Protein AF-E2C4Q1-F1 (afdb_monomer)

Secondary structure (DSSP, 8-state):
-PPPPPTTS----TTSPP----------------------TTS-HHHHHHHHTTSS----HHHHHTT----HHHHHHHHHHHHHHHHHHHHHHHHHHHHHHHHHHHHHHHHHHHHHHHH-STT-TTS--

Structure (mmCIF, N/CA/C/O backbone):
data_AF-E2C4Q1-F1
#
_entry.id   AF-E2C4Q1-F1
#
loop_
_atom_site.group_PDB
_atom_site.id
_atom_site.type_symbol
_atom_site.label_atom_id
_atom_site.label_alt_id
_atom_site.label_comp_id
_atom_site.label_asym_id
_atom_site.label_entity_id
_atom_site.label_seq_id
_atom_site.pdbx_PDB_ins_code
_atom_site.Cartn_x
_atom_site.Cartn_y
_atom_site.Cartn_z
_atom_site.occupancy
_atom_site.B_iso_or_equiv
_atom_site.auth_seq_id
_atom_site.auth_comp_id
_atom_site.auth_asym_id
_atom_site.auth_atom_id
_atom_site.pdbx_PDB_model_num
ATOM 1 N N . MET A 1 1 ? -35.574 -33.052 -37.530 1.00 45.19 1 MET A N 1
ATOM 2 C CA . MET A 1 1 ? -34.305 -32.551 -38.110 1.00 45.19 1 MET A CA 1
ATOM 3 C C . MET A 1 1 ? -33.495 -31.887 -37.003 1.00 45.19 1 MET A C 1
ATOM 5 O O . MET A 1 1 ? -33.940 -30.872 -36.484 1.00 45.19 1 MET A O 1
ATOM 9 N N . MET A 1 2 ? -32.368 -32.473 -36.584 1.00 50.75 2 MET A N 1
ATOM 10 C CA . MET A 1 2 ? -31.486 -31.856 -35.581 1.00 50.75 2 MET A CA 1
ATOM 11 C C . MET A 1 2 ? -30.497 -30.911 -36.269 1.00 50.75 2 MET A C 1
ATOM 13 O O . MET A 1 2 ? -29.842 -31.300 -37.235 1.00 50.75 2 MET A O 1
ATOM 17 N N . ARG A 1 3 ? -30.421 -29.659 -35.802 1.00 55.81 3 ARG A N 1
ATOM 18 C CA . ARG A 1 3 ? -29.496 -28.654 -36.343 1.00 55.81 3 ARG A CA 1
ATOM 19 C C . ARG A 1 3 ? -28.075 -28.990 -35.886 1.00 55.81 3 ARG A C 1
ATOM 21 O O . ARG A 1 3 ? -27.837 -29.157 -34.693 1.00 55.81 3 ARG A O 1
ATOM 28 N N . LYS A 1 4 ? -27.143 -29.102 -36.834 1.00 55.56 4 LYS A N 1
ATOM 29 C CA . LYS A 1 4 ? -25.710 -29.257 -36.556 1.00 55.56 4 LYS A CA 1
ATOM 30 C C . LYS A 1 4 ? -25.165 -27.910 -36.075 1.00 55.56 4 LYS A C 1
ATOM 32 O O . LYS A 1 4 ? -25.268 -26.930 -36.804 1.00 55.56 4 LYS A O 1
ATOM 37 N N . VAL A 1 5 ? -24.621 -27.867 -34.862 1.00 60.03 5 VAL A N 1
ATOM 38 C CA . VAL A 1 5 ? -23.925 -26.687 -34.327 1.00 60.03 5 VAL A CA 1
ATOM 39 C C . VAL A 1 5 ? -22.554 -26.614 -34.999 1.00 60.03 5 VAL A C 1
ATOM 41 O O . VAL A 1 5 ? -21.788 -27.578 -34.954 1.00 60.03 5 VAL A O 1
ATOM 44 N N . THR A 1 6 ? -22.268 -25.511 -35.686 1.00 60.44 6 THR A N 1
ATOM 45 C CA . THR A 1 6 ? -20.965 -25.248 -36.302 1.00 60.44 6 THR A CA 1
ATOM 46 C C . THR A 1 6 ? -19.941 -24.893 -35.220 1.00 60.44 6 THR A C 1
ATOM 48 O O . THR A 1 6 ? -20.265 -24.277 -34.208 1.00 60.44 6 THR A O 1
ATOM 51 N N . LYS A 1 7 ? -18.688 -25.317 -35.418 1.00 53.28 7 LYS A N 1
ATOM 52 C CA . LYS A 1 7 ? -17.584 -25.255 -34.438 1.00 53.28 7 LYS A CA 1
ATOM 53 C C . LYS A 1 7 ? -17.167 -23.823 -34.044 1.00 53.28 7 LYS A C 1
ATOM 55 O O . LYS A 1 7 ? -16.396 -23.661 -33.103 1.00 53.28 7 LYS A O 1
ATOM 60 N N . ASP A 1 8 ? -17.709 -22.814 -34.725 1.00 56.62 8 ASP A N 1
ATOM 61 C CA . ASP A 1 8 ? -17.270 -21.418 -34.653 1.00 56.62 8 ASP A CA 1
ATOM 62 C C . ASP A 1 8 ? -18.161 -20.519 -33.783 1.00 56.62 8 ASP A C 1
ATOM 64 O O . ASP A 1 8 ? -17.914 -19.318 -33.684 1.00 56.62 8 ASP A O 1
ATOM 68 N N . GLU A 1 9 ? -19.177 -21.063 -33.105 1.00 59.28 9 GLU A N 1
ATOM 69 C CA . GLU A 1 9 ? -19.887 -20.296 -32.080 1.00 59.28 9 GLU A CA 1
ATOM 70 C C . GLU A 1 9 ? -19.080 -20.303 -30.772 1.00 59.28 9 GLU A C 1
ATOM 72 O O . GLU A 1 9 ? -18.952 -21.348 -30.123 1.00 59.28 9 GLU A O 1
ATOM 77 N N . PRO A 1 10 ? -18.525 -19.156 -30.323 1.00 59.59 10 PRO A N 1
ATOM 78 C CA . PRO A 1 10 ? -17.900 -19.108 -29.017 1.00 59.59 10 PRO A CA 1
ATOM 79 C C . PRO A 1 10 ? -18.992 -19.395 -27.991 1.00 59.59 10 PRO A C 1
ATOM 81 O O . PRO A 1 10 ? -19.967 -18.650 -27.921 1.00 59.59 10 PRO A O 1
ATOM 84 N N . ASN A 1 11 ? -18.806 -20.458 -27.204 1.00 60.44 11 ASN A N 1
ATOM 85 C CA . ASN A 1 11 ? -19.620 -20.859 -26.054 1.00 60.44 11 ASN A CA 1
ATOM 86 C C . ASN A 1 11 ? -19.802 -19.678 -25.074 1.00 60.44 11 ASN A C 1
ATOM 88 O O . ASN A 1 11 ? -19.142 -19.571 -24.034 1.00 60.44 11 ASN A O 1
ATOM 92 N N . ARG A 1 12 ? -20.684 -18.734 -25.414 1.00 57.47 12 ARG A N 1
ATOM 93 C CA . ARG A 1 12 ? -21.037 -17.589 -24.584 1.00 57.47 12 ARG A CA 1
ATOM 94 C C . ARG A 1 12 ? -21.993 -18.115 -23.535 1.00 57.47 12 ARG A C 1
ATOM 96 O O . ARG A 1 12 ? -23.197 -18.174 -23.747 1.00 57.47 12 ARG A O 1
ATOM 103 N N . ARG A 1 13 ? -21.441 -18.500 -22.383 1.00 62.19 13 ARG A N 1
ATOM 104 C CA . ARG A 1 13 ? -22.247 -18.712 -21.179 1.00 62.19 13 ARG A CA 1
ATOM 105 C C . ARG A 1 13 ? -23.035 -17.415 -20.930 1.00 62.19 13 ARG A C 1
ATOM 107 O O . ARG A 1 13 ? -22.390 -16.387 -20.709 1.00 62.19 13 ARG A O 1
ATOM 114 N N . PRO A 1 14 ? -24.379 -17.437 -20.969 1.00 63.09 14 PRO A N 1
ATOM 115 C CA . PRO A 1 14 ? -25.193 -16.219 -20.979 1.00 63.09 14 PRO A CA 1
ATOM 116 C C . PRO A 1 14 ? -25.005 -15.364 -19.717 1.00 63.09 14 PRO A C 1
ATOM 118 O O . PRO A 1 14 ? -25.135 -14.148 -19.778 1.00 63.09 14 PRO A O 1
ATOM 121 N N . ASN A 1 15 ? -24.595 -15.979 -18.602 1.00 64.25 15 ASN A N 1
ATOM 122 C CA . ASN A 1 15 ? -24.508 -15.323 -17.296 1.00 64.25 15 ASN A CA 1
ATOM 123 C C . ASN A 1 15 ? -23.088 -14.918 -16.870 1.00 64.25 15 ASN A C 1
ATOM 125 O O . ASN A 1 15 ? -22.874 -14.622 -15.696 1.00 64.25 15 ASN A O 1
ATOM 129 N N . ARG A 1 16 ? -22.088 -14.907 -17.767 1.00 64.31 16 ARG A N 1
ATOM 130 C CA . ARG A 1 16 ? -20.765 -14.372 -17.400 1.00 64.31 16 ARG A CA 1
ATOM 131 C C . ARG A 1 16 ? -20.774 -12.845 -17.554 1.00 64.31 16 ARG A C 1
ATOM 133 O O . ARG A 1 16 ? -20.966 -12.373 -18.677 1.00 64.31 16 ARG A O 1
ATOM 140 N N . PRO A 1 17 ? -20.500 -12.068 -16.490 1.00 72.81 17 PRO A N 1
ATOM 141 C CA . PRO A 1 17 ? -20.344 -10.624 -16.607 1.00 72.81 17 PRO A CA 1
ATOM 142 C C . PRO A 1 17 ? -19.290 -10.305 -17.669 1.00 72.81 17 PRO A C 1
ATOM 144 O O . PRO A 1 17 ? -18.174 -10.837 -17.635 1.00 72.81 17 PRO A O 1
ATOM 147 N N . ARG A 1 18 ? -19.642 -9.461 -18.644 1.00 70.94 18 ARG A N 1
ATOM 148 C CA . ARG A 1 18 ? -18.685 -9.013 -19.661 1.00 70.94 18 ARG A CA 1
ATOM 149 C C . ARG A 1 18 ? -17.623 -8.176 -18.951 1.00 70.94 18 ARG A C 1
ATOM 151 O O . ARG A 1 18 ? -17.960 -7.241 -18.229 1.00 70.94 18 ARG A O 1
ATOM 158 N N . ARG A 1 19 ? -16.341 -8.511 -19.145 1.00 62.69 19 ARG A N 1
ATOM 159 C CA . ARG A 1 19 ? -15.224 -7.672 -18.685 1.00 62.69 19 ARG A CA 1
ATOM 160 C C . ARG A 1 19 ? -15.439 -6.262 -19.242 1.00 62.69 19 ARG A C 1
ATOM 162 O O . ARG A 1 19 ? -15.380 -6.086 -20.458 1.00 62.69 19 ARG A O 1
ATOM 169 N N . ARG A 1 20 ? -15.694 -5.277 -18.372 1.00 65.56 20 ARG A N 1
ATOM 170 C CA . ARG A 1 20 ? -15.637 -3.863 -18.762 1.00 65.56 20 ARG A CA 1
ATOM 171 C C . ARG A 1 20 ? -14.201 -3.583 -19.185 1.00 65.56 20 ARG A C 1
ATOM 173 O O . ARG A 1 20 ? -13.270 -3.837 -18.422 1.00 65.56 20 ARG A O 1
ATOM 180 N N . ARG A 1 21 ? -14.023 -3.123 -20.421 1.00 60.91 21 ARG A N 1
ATOM 181 C CA . ARG A 1 21 ? -12.784 -2.467 -20.826 1.00 60.91 21 ARG A CA 1
ATOM 182 C C . ARG A 1 21 ? -12.786 -1.129 -20.089 1.00 60.91 21 ARG A C 1
ATOM 184 O O . ARG A 1 21 ? -13.739 -0.370 -20.226 1.00 60.91 21 ARG A O 1
ATOM 191 N N . PHE A 1 22 ? -11.806 -0.916 -19.218 1.00 50.59 22 PHE A N 1
ATOM 192 C CA . PHE A 1 22 ? -11.557 0.410 -18.668 1.00 50.59 22 PHE A CA 1
ATOM 193 C C . PHE A 1 22 ? -10.908 1.202 -19.798 1.00 50.59 22 PHE A C 1
ATOM 195 O O . PHE A 1 22 ? -9.758 0.945 -20.145 1.00 50.59 22 PHE A O 1
ATOM 202 N N . GLU A 1 23 ? -11.675 2.080 -20.434 1.00 65.25 23 GLU A N 1
ATOM 203 C CA . GLU A 1 23 ? -11.083 3.136 -21.244 1.00 65.25 23 GLU A CA 1
ATOM 204 C C . GLU A 1 23 ? -10.328 4.047 -20.274 1.00 65.25 23 GLU A C 1
ATOM 206 O O . GLU A 1 23 ? -10.839 4.401 -19.208 1.00 65.25 23 GLU A O 1
ATOM 211 N N . SER A 1 24 ? -9.061 4.318 -20.577 1.00 56.31 24 SER A N 1
ATOM 212 C CA . SER A 1 24 ? -8.225 5.225 -19.795 1.00 56.31 24 SER A CA 1
ATOM 213 C C . SER A 1 24 ? -8.950 6.557 -19.605 1.00 56.31 24 SER A C 1
ATOM 215 O O . SER A 1 24 ? -9.497 7.090 -20.567 1.00 56.31 24 SER A O 1
ATOM 217 N N . ASN A 1 25 ? -8.948 7.079 -18.375 1.00 57.66 25 ASN A N 1
ATOM 218 C CA . ASN A 1 25 ? -9.581 8.344 -17.996 1.00 57.66 25 ASN A CA 1
ATOM 219 C C . ASN A 1 25 ? -9.256 9.467 -19.000 1.00 57.66 25 ASN A C 1
ATOM 221 O O . ASN A 1 25 ? -8.149 9.997 -18.998 1.00 57.66 25 ASN A O 1
ATOM 225 N N . GLN A 1 26 ? -10.236 9.855 -19.820 1.00 52.16 26 GLN A N 1
ATOM 226 C CA . GLN A 1 26 ? -10.159 10.990 -20.747 1.00 52.16 26 GLN A CA 1
ATOM 227 C C . GLN A 1 26 ? -10.532 12.312 -20.058 1.00 52.16 26 GLN A C 1
ATOM 229 O O . GLN A 1 26 ? -11.293 13.111 -20.598 1.00 52.16 26 GLN A O 1
ATOM 234 N N . PHE A 1 27 ? -10.050 12.556 -18.839 1.00 51.25 27 PHE A N 1
ATOM 235 C CA . PHE A 1 27 ? -10.237 13.873 -18.233 1.00 51.25 27 PHE A CA 1
ATOM 236 C C . PHE A 1 27 ? -9.232 14.840 -18.861 1.00 51.25 27 PHE A C 1
ATOM 238 O O . PHE A 1 27 ? -8.086 14.934 -18.427 1.00 51.25 27 PHE A O 1
ATOM 245 N N . SER A 1 28 ? -9.660 15.540 -19.913 1.00 52.78 28 SER A N 1
ATOM 246 C CA . SER A 1 28 ? -8.999 16.756 -20.377 1.00 52.78 28 SER A CA 1
ATOM 247 C C . SER A 1 28 ? -9.105 17.806 -19.273 1.00 52.78 28 SER A C 1
ATOM 249 O O . SER A 1 28 ? -10.210 18.133 -18.837 1.00 52.78 28 SER A O 1
ATOM 251 N N . SER A 1 29 ? -7.971 18.331 -18.816 1.00 47.31 29 SER A N 1
ATOM 252 C CA . SER A 1 29 ? -7.921 19.487 -17.924 1.00 47.31 29 SER A CA 1
ATOM 253 C C . SER A 1 29 ? -8.559 20.688 -18.627 1.00 47.31 29 SER A C 1
ATOM 255 O O . SER A 1 29 ? -7.959 21.273 -19.530 1.00 47.31 29 SER A O 1
ATOM 257 N N . VAL A 1 30 ? -9.791 21.025 -18.254 1.00 52.72 30 VAL A N 1
ATOM 258 C CA . VAL A 1 30 ? -10.440 22.270 -18.679 1.00 52.72 30 VAL A CA 1
ATOM 259 C C . VAL A 1 30 ? -9.718 23.424 -17.965 1.00 52.72 30 VAL A C 1
ATOM 261 O O . VAL A 1 30 ? -9.477 23.304 -16.762 1.00 52.72 30 VAL A O 1
ATOM 264 N N . PRO A 1 31 ? -9.313 24.504 -18.657 1.00 46.97 31 PRO A N 1
ATOM 265 C CA . PRO A 1 31 ? -8.665 25.635 -18.003 1.00 46.97 31 PRO A CA 1
ATOM 266 C C . PRO A 1 31 ? -9.658 26.376 -17.101 1.00 46.97 31 PRO A C 1
ATOM 268 O O . PRO A 1 31 ? -10.841 26.478 -17.422 1.00 46.97 31 PRO A O 1
ATOM 271 N N . ASN A 1 32 ? -9.145 26.871 -15.971 1.00 48.91 32 ASN A N 1
ATOM 272 C CA . ASN A 1 32 ? -9.878 27.586 -14.928 1.00 48.91 32 ASN A CA 1
ATOM 273 C C . ASN A 1 32 ? -10.741 28.709 -15.521 1.00 48.91 32 ASN A C 1
ATOM 275 O O . ASN A 1 32 ? -10.216 29.722 -15.980 1.00 48.91 32 ASN A O 1
ATOM 279 N N . VAL A 1 33 ? -12.061 28.527 -15.487 1.00 45.41 33 VAL A N 1
ATOM 280 C CA . VAL A 1 33 ? -13.012 29.630 -15.609 1.00 45.41 33 VAL A CA 1
ATOM 281 C C . VAL A 1 33 ? -13.243 30.127 -14.190 1.00 45.41 33 VAL A C 1
ATOM 283 O O . VAL A 1 33 ? -13.743 29.385 -13.347 1.00 45.41 33 VAL A O 1
ATOM 286 N N . GLU A 1 34 ? -12.812 31.355 -13.923 1.00 52.50 34 GLU A N 1
ATOM 287 C CA . GLU A 1 34 ? -13.165 32.094 -12.716 1.00 52.50 34 GLU A CA 1
ATOM 288 C C . GLU A 1 34 ? -14.686 32.294 -12.725 1.00 52.50 34 GLU A C 1
ATOM 290 O O . GLU A 1 34 ? -15.218 33.113 -13.472 1.00 52.50 34 GLU A O 1
ATOM 295 N N . VAL A 1 35 ? -15.392 31.474 -11.950 1.00 45.16 35 VAL A N 1
ATOM 296 C CA . VAL A 1 35 ? -16.790 31.701 -11.594 1.00 45.16 35 VAL A CA 1
ATOM 297 C C . VAL A 1 35 ? -16.816 31.804 -10.080 1.00 45.16 35 VAL A C 1
ATOM 299 O O . VAL A 1 35 ? -16.499 30.842 -9.379 1.00 45.16 35 VAL A O 1
ATOM 302 N N . ASP A 1 36 ? -17.135 33.000 -9.595 1.00 47.91 36 ASP A N 1
ATOM 303 C CA . ASP A 1 36 ? -17.477 33.254 -8.203 1.00 47.91 36 ASP A CA 1
ATOM 304 C C . ASP A 1 36 ? -18.683 32.377 -7.830 1.00 47.91 36 ASP A C 1
ATOM 306 O O . ASP A 1 36 ? -19.829 32.727 -8.112 1.00 47.91 36 ASP A O 1
ATOM 310 N N . GLU A 1 37 ? -18.439 31.210 -7.233 1.00 47.31 37 GLU A N 1
ATOM 311 C CA . GLU A 1 37 ? -19.495 30.338 -6.721 1.00 47.31 37 GLU A CA 1
ATOM 312 C C . GLU A 1 37 ? -19.307 30.107 -5.223 1.00 47.31 37 GLU A C 1
ATOM 314 O O . GLU A 1 37 ? -18.321 29.530 -4.758 1.00 47.31 37 GLU A O 1
ATOM 319 N N . GLU A 1 38 ? -20.297 30.572 -4.462 1.00 48.12 38 GLU A N 1
ATOM 320 C CA . GLU A 1 38 ? -20.520 30.175 -3.081 1.00 48.12 38 GLU A CA 1
ATOM 321 C C . GLU A 1 38 ? -20.443 28.647 -2.963 1.00 48.12 38 GLU A C 1
ATOM 323 O O . GLU A 1 38 ? -21.118 27.906 -3.683 1.00 48.12 38 GLU A O 1
ATOM 328 N N . VAL A 1 39 ? -19.595 28.173 -2.049 1.00 44.81 39 VAL A N 1
ATOM 329 C CA . VAL A 1 39 ? -19.296 26.754 -1.833 1.00 44.81 39 VAL A CA 1
ATOM 330 C C . VAL A 1 39 ? -20.532 26.036 -1.282 1.00 44.81 39 VAL A C 1
ATOM 332 O O . VAL A 1 39 ? -20.678 25.835 -0.080 1.00 44.81 39 VAL A O 1
ATOM 335 N N . ASN A 1 40 ? -21.431 25.609 -2.166 1.00 53.75 40 ASN A N 1
ATOM 336 C CA . ASN A 1 40 ? -22.443 24.611 -1.843 1.00 53.75 40 ASN A CA 1
ATOM 337 C C . ASN A 1 40 ? -21.833 23.219 -2.049 1.00 53.75 40 ASN A C 1
ATOM 339 O O . ASN A 1 40 ? -21.864 22.658 -3.145 1.00 53.75 40 ASN A O 1
ATO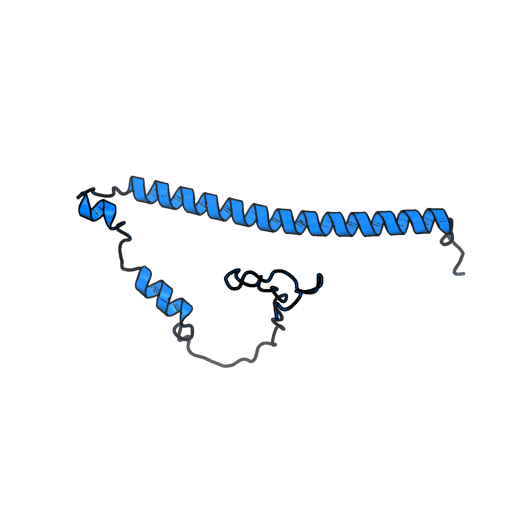M 343 N N . GLU A 1 41 ? -21.304 22.630 -0.970 1.00 56.84 41 GLU A N 1
ATOM 344 C CA . GLU A 1 41 ? -20.735 21.265 -0.893 1.00 56.84 41 GLU A CA 1
ATOM 345 C C . GLU A 1 41 ? -21.756 20.125 -1.157 1.00 56.84 41 GLU A C 1
ATOM 347 O O . GLU A 1 41 ? -21.613 18.994 -0.680 1.00 56.84 41 GLU A O 1
ATOM 352 N N . GLU A 1 42 ? -22.832 20.397 -1.891 1.00 54.22 42 GLU A N 1
ATOM 353 C CA . GLU A 1 42 ? -23.987 19.514 -2.051 1.00 54.22 42 GLU A CA 1
ATOM 354 C C . GLU A 1 42 ? -24.159 18.925 -3.455 1.00 54.22 42 GLU A C 1
ATOM 356 O O . GLU A 1 42 ? -25.075 18.130 -3.690 1.00 54.22 42 GLU A O 1
ATOM 361 N N . THR A 1 43 ? -23.296 19.276 -4.403 1.00 55.78 43 THR A N 1
ATOM 362 C CA . THR A 1 43 ? -23.534 18.987 -5.826 1.00 55.78 43 THR A CA 1
ATOM 363 C C . THR A 1 43 ? -23.235 17.547 -6.245 1.00 55.78 43 THR A C 1
ATOM 365 O O . THR A 1 43 ? -23.573 17.161 -7.363 1.00 55.78 43 THR A O 1
ATOM 368 N N . SER A 1 44 ? -22.678 16.698 -5.370 1.00 63.69 44 SER A N 1
ATOM 369 C CA . SER A 1 44 ? -22.438 15.289 -5.704 1.00 63.69 44 SER A CA 1
ATOM 370 C C . SER A 1 44 ? -23.278 14.321 -4.867 1.00 63.69 44 SER A C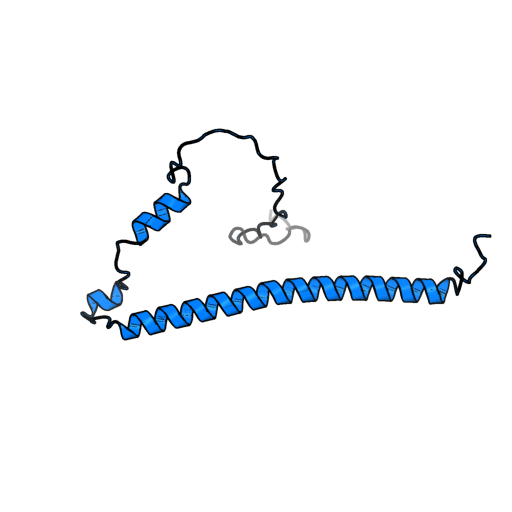 1
ATOM 372 O O . SER A 1 44 ? -23.226 14.286 -3.636 1.00 63.69 44 SER A O 1
ATOM 374 N N . ALA A 1 45 ? -24.020 13.449 -5.557 1.00 61.56 45 ALA A N 1
ATOM 375 C CA . ALA A 1 45 ? -24.757 12.344 -4.940 1.00 61.56 45 ALA A CA 1
ATOM 376 C C . ALA A 1 45 ? -23.841 11.424 -4.104 1.00 61.56 45 ALA A C 1
ATOM 378 O O . ALA A 1 45 ? -24.282 10.814 -3.130 1.00 61.56 45 ALA A O 1
ATOM 379 N N . SER A 1 46 ? -22.549 11.360 -4.452 1.00 61.94 46 SER A N 1
ATOM 380 C CA . SER A 1 46 ? -21.538 10.617 -3.695 1.00 61.94 46 SER A CA 1
ATOM 381 C C . SER A 1 46 ? -21.225 11.260 -2.341 1.00 61.94 46 SER A C 1
ATOM 383 O O . SER A 1 46 ? -21.097 10.537 -1.356 1.00 61.94 46 SER A O 1
ATOM 385 N N . ALA A 1 47 ? -21.144 12.594 -2.253 1.00 60.53 47 ALA A N 1
ATOM 386 C CA . ALA A 1 47 ? -20.913 13.287 -0.983 1.00 60.53 47 ALA A CA 1
ATOM 387 C C . ALA A 1 47 ? -22.113 13.150 -0.033 1.00 60.53 47 ALA A C 1
ATOM 389 O O . ALA A 1 47 ? -21.933 12.896 1.159 1.00 60.53 47 ALA A O 1
ATOM 390 N N . LYS A 1 48 ? -23.342 13.213 -0.567 1.00 62.22 48 LYS A N 1
ATOM 391 C CA . LYS A 1 48 ? -24.575 13.006 0.217 1.00 62.22 48 LYS A CA 1
ATOM 392 C C . LYS A 1 48 ? -24.644 11.603 0.838 1.00 62.22 48 LYS A C 1
ATOM 394 O O . LYS A 1 48 ? -25.060 11.457 1.983 1.00 62.22 48 LYS A O 1
ATOM 399 N N . LYS A 1 49 ? -24.159 10.577 0.128 1.00 61.31 49 LYS A N 1
ATOM 400 C CA . LYS A 1 49 ? -24.128 9.188 0.620 1.00 61.31 49 LYS A CA 1
ATOM 401 C C . LYS A 1 49 ? -23.116 8.957 1.751 1.00 61.31 49 LYS A C 1
ATOM 403 O O . LYS A 1 49 ? -23.374 8.135 2.621 1.00 61.31 49 LYS A O 1
ATOM 408 N N . LEU A 1 50 ? -21.990 9.675 1.749 1.00 59.72 50 LEU A N 1
ATOM 409 C CA . LEU A 1 50 ? -20.966 9.566 2.797 1.00 59.72 50 LEU A CA 1
ATOM 410 C C . LEU A 1 50 ? -21.410 10.216 4.118 1.00 59.72 50 LEU A C 1
ATOM 412 O O . LEU A 1 50 ? -21.106 9.681 5.183 1.00 59.72 50 LEU A O 1
ATOM 416 N N . LYS A 1 51 ? -22.164 11.325 4.057 1.00 59.53 51 LYS A N 1
ATOM 417 C CA . LYS A 1 51 ? -22.696 12.011 5.249 1.00 59.53 51 LYS A CA 1
ATOM 418 C C . LYS A 1 51 ? -23.735 11.154 5.989 1.00 59.53 51 LYS A C 1
ATOM 420 O O . LYS A 1 51 ? -23.643 11.023 7.202 1.00 59.53 51 LYS A O 1
ATOM 425 N N . ALA A 1 52 ? -24.628 10.472 5.266 1.00 59.09 52 ALA A N 1
ATOM 426 C CA . ALA A 1 52 ? -25.609 9.561 5.869 1.00 59.09 52 ALA A CA 1
ATOM 427 C C . ALA A 1 52 ? -24.970 8.373 6.621 1.00 59.09 52 ALA A C 1
ATOM 429 O O . ALA A 1 52 ? -25.541 7.877 7.579 1.00 59.09 52 ALA A O 1
ATOM 430 N N . SER A 1 53 ? -23.772 7.928 6.221 1.00 56.12 53 SER A N 1
ATOM 431 C CA . SER A 1 53 ? -23.058 6.830 6.895 1.00 56.12 53 SER A CA 1
ATOM 432 C C . SER A 1 53 ? -22.181 7.261 8.077 1.00 56.12 53 SER A C 1
ATOM 434 O O . SER A 1 53 ? -21.547 6.409 8.694 1.00 56.12 53 SER A O 1
ATOM 436 N N . ALA A 1 54 ? -22.069 8.564 8.357 1.00 56.22 54 ALA A N 1
ATOM 437 C CA . ALA A 1 54 ? -21.196 9.071 9.416 1.00 56.22 54 ALA A CA 1
ATOM 438 C C . ALA A 1 54 ? -21.860 9.057 10.805 1.00 56.22 54 ALA A C 1
ATOM 440 O O . ALA A 1 54 ? -21.152 9.000 11.810 1.00 56.22 54 ALA A O 1
ATOM 441 N N . GLU A 1 55 ? -23.194 9.093 10.863 1.00 56.41 55 GLU A N 1
ATOM 442 C CA . GLU A 1 55 ? -23.969 9.142 12.114 1.00 56.41 55 GLU A CA 1
ATOM 443 C C . GLU A 1 55 ? -24.434 7.759 12.593 1.00 56.41 55 GLU A C 1
ATOM 445 O O . GLU A 1 55 ? -24.689 7.569 13.782 1.00 56.41 55 GLU A O 1
ATOM 450 N N . ASP A 1 56 ? -24.435 6.758 11.712 1.00 51.16 56 ASP A N 1
ATOM 451 C CA . ASP A 1 56 ? -24.726 5.382 12.088 1.00 51.16 56 ASP A CA 1
ATOM 452 C C . ASP A 1 56 ? -23.449 4.712 12.597 1.00 51.16 56 ASP A C 1
ATOM 454 O O . ASP A 1 56 ? -22.565 4.305 11.837 1.00 51.16 56 ASP A O 1
ATOM 458 N N . VAL A 1 57 ? -23.343 4.587 13.921 1.00 56.72 57 VAL A N 1
ATOM 459 C CA . VAL A 1 57 ? -22.420 3.648 14.563 1.00 56.72 57 VAL A CA 1
ATOM 460 C C . VAL A 1 57 ? -22.598 2.306 13.859 1.00 56.72 57 VAL A C 1
ATOM 462 O O . VAL A 1 57 ? -23.646 1.679 13.977 1.00 56.72 57 VAL A O 1
ATOM 465 N N . ILE A 1 58 ? -21.587 1.885 13.094 1.00 55.41 58 ILE A N 1
ATOM 466 C CA . ILE A 1 58 ? -21.570 0.595 12.404 1.00 55.41 58 ILE A CA 1
ATOM 467 C C . ILE A 1 58 ? -21.523 -0.484 13.482 1.00 55.41 58 ILE A C 1
ATOM 469 O O . ILE A 1 58 ? -20.455 -0.967 13.865 1.00 55.41 58 ILE A O 1
ATOM 473 N N . VAL A 1 59 ? -22.688 -0.843 14.007 1.00 55.34 59 VAL A N 1
ATOM 474 C CA . VAL A 1 59 ? -22.842 -2.048 14.792 1.00 55.34 59 VAL A CA 1
ATOM 475 C C . VAL A 1 59 ? -23.201 -3.142 13.810 1.00 55.34 59 VAL A C 1
ATOM 477 O O . VAL A 1 59 ? -24.257 -3.137 13.183 1.00 55.34 59 VAL A O 1
ATOM 480 N N . ASN A 1 60 ? -22.255 -4.053 13.616 1.00 66.62 60 ASN A N 1
ATOM 481 C CA . ASN A 1 60 ? -22.478 -5.261 12.844 1.00 66.62 60 ASN A CA 1
ATOM 482 C C . ASN A 1 60 ? -23.736 -5.952 13.419 1.00 66.62 60 ASN A C 1
ATOM 484 O O . ASN A 1 60 ? -23.733 -6.225 14.619 1.00 66.62 60 ASN A O 1
ATOM 488 N N . PRO A 1 61 ? -24.806 -6.200 12.638 1.00 68.75 61 PRO A N 1
ATOM 489 C CA . PRO A 1 61 ? -26.099 -6.663 13.160 1.00 68.75 61 PRO A CA 1
ATOM 490 C C . PRO A 1 61 ? -25.978 -7.917 14.037 1.00 68.75 61 PRO A C 1
ATOM 492 O O . PRO A 1 61 ? -26.610 -8.003 15.079 1.00 68.75 61 PRO A O 1
ATOM 495 N N . ILE A 1 62 ? -25.037 -8.805 13.707 1.00 73.81 62 ILE A N 1
ATOM 496 C CA . ILE A 1 62 ? -24.718 -10.003 14.496 1.00 73.81 62 ILE A CA 1
ATOM 497 C C . ILE A 1 62 ? -24.236 -9.654 15.917 1.00 73.81 62 ILE A C 1
ATOM 499 O O . ILE A 1 62 ? -24.547 -10.355 16.869 1.00 73.81 62 ILE A O 1
ATOM 503 N N . MET A 1 63 ? -23.459 -8.582 16.079 1.00 71.88 63 MET A N 1
ATOM 504 C CA . MET A 1 63 ? -22.929 -8.166 17.384 1.00 71.88 63 MET A CA 1
ATOM 505 C C . MET A 1 63 ? -24.025 -7.551 18.265 1.00 71.88 63 MET A C 1
ATOM 507 O O . MET 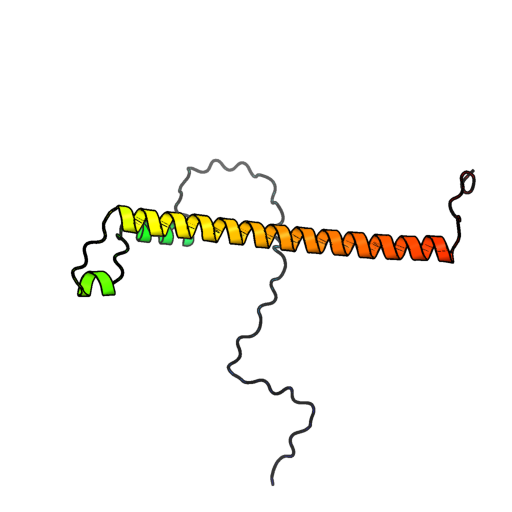A 1 63 ? -23.982 -7.727 19.479 1.00 71.88 63 MET A O 1
ATOM 511 N N . ASN A 1 64 ? -25.013 -6.882 17.656 1.00 71.88 64 ASN A N 1
ATOM 512 C CA . ASN A 1 64 ? -26.214 -6.405 18.351 1.00 71.88 64 ASN A CA 1
ATOM 513 C C . ASN A 1 64 ? -27.090 -7.568 18.815 1.00 71.88 64 ASN A C 1
ATOM 515 O O . ASN A 1 64 ? -27.501 -7.589 19.970 1.00 71.88 64 ASN A O 1
ATOM 519 N N . ASP A 1 65 ? -27.324 -8.545 17.937 1.00 80.56 65 ASP A N 1
ATOM 520 C CA . ASP A 1 65 ? -28.138 -9.728 18.240 1.00 80.56 65 ASP A CA 1
ATOM 521 C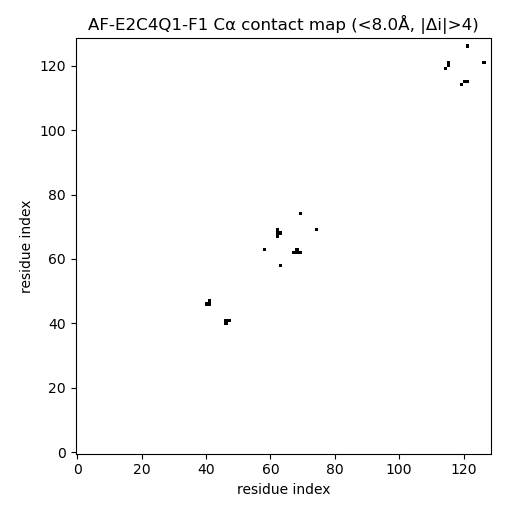 C . ASP A 1 65 ? -27.529 -10.588 19.363 1.00 80.56 65 ASP A C 1
ATOM 523 O O . ASP A 1 65 ? -28.238 -11.315 20.054 1.00 80.56 65 ASP A O 1
ATOM 527 N N . LEU A 1 66 ? -26.208 -10.501 19.550 1.00 81.50 66 LEU A N 1
ATOM 528 C CA . LEU A 1 66 ? -25.454 -11.196 20.595 1.00 81.50 66 LEU A CA 1
ATOM 529 C C . LEU A 1 66 ? -25.209 -10.338 21.850 1.00 81.50 66 LEU A C 1
ATOM 531 O O . LEU A 1 66 ? -24.471 -10.775 22.732 1.00 81.50 66 LEU A O 1
ATOM 535 N N . GLU A 1 67 ? -25.771 -9.124 21.918 1.00 76.62 67 GLU A N 1
ATOM 536 C CA . GLU A 1 67 ? -25.577 -8.159 23.017 1.00 76.62 67 GLU A CA 1
ATOM 537 C C . GLU A 1 67 ? -24.090 -7.882 23.342 1.00 76.62 67 GLU A C 1
ATOM 539 O O . GLU A 1 67 ? -23.709 -7.549 24.468 1.00 76.62 67 GLU A O 1
ATOM 544 N N . LEU A 1 68 ? -23.212 -8.007 22.341 1.00 75.00 68 LEU A N 1
ATOM 545 C CA . LEU A 1 68 ? -21.771 -7.833 22.500 1.00 75.00 68 LEU A CA 1
ATOM 546 C C . LEU A 1 68 ? -21.407 -6.349 22.426 1.00 75.00 68 LEU A C 1
ATOM 548 O O . LEU A 1 68 ? -21.392 -5.740 21.354 1.00 75.00 68 LEU A O 1
ATOM 552 N N . GLN A 1 69 ? -21.045 -5.769 23.572 1.00 73.62 69 GLN A N 1
ATOM 553 C CA . GLN A 1 69 ? -20.554 -4.394 23.628 1.00 73.62 69 GLN A CA 1
ATOM 554 C C . GLN A 1 69 ? -19.192 -4.275 22.932 1.00 73.62 69 GLN A C 1
ATOM 556 O O . GLN A 1 69 ? -18.174 -4.783 23.407 1.00 73.62 69 GLN A O 1
ATOM 561 N N . ILE A 1 70 ? -19.161 -3.578 21.794 1.00 75.19 70 ILE A N 1
ATOM 562 C CA . ILE A 1 70 ? -17.920 -3.292 21.071 1.00 75.19 70 ILE A CA 1
ATOM 563 C C . ILE A 1 70 ? -17.154 -2.211 21.830 1.00 75.19 70 ILE A C 1
ATOM 565 O O . ILE A 1 70 ? -17.524 -1.037 21.830 1.00 75.19 70 ILE A O 1
ATOM 569 N N . GLY A 1 71 ? -16.056 -2.616 22.463 1.00 80.50 71 GLY A N 1
ATOM 570 C CA . GLY A 1 71 ? -15.164 -1.699 23.157 1.00 80.50 71 GLY A CA 1
ATOM 571 C C . GLY A 1 71 ? -14.372 -0.788 22.204 1.00 80.50 71 GLY A C 1
ATOM 572 O O . GLY A 1 71 ? -14.179 -1.102 21.023 1.00 80.50 71 GLY A O 1
ATOM 573 N N . PRO A 1 72 ? -13.821 0.326 22.719 1.00 81.56 72 PRO A N 1
ATOM 574 C CA . PRO A 1 72 ? -13.027 1.269 21.928 1.00 81.56 72 PRO A CA 1
ATOM 575 C C . PRO A 1 72 ? -11.763 0.634 21.327 1.00 81.56 72 PRO A C 1
ATOM 577 O O . PRO A 1 72 ? -11.270 1.086 20.295 1.00 81.56 72 PRO A O 1
ATOM 580 N N . GLU A 1 73 ? -11.235 -0.424 21.943 1.00 84.38 73 GLU A N 1
ATOM 581 C CA . GLU A 1 73 ? -10.075 -1.165 21.438 1.00 84.38 73 GLU A CA 1
ATOM 582 C C . GLU A 1 73 ? -10.394 -1.972 20.178 1.00 84.38 73 GLU A C 1
ATOM 584 O O . GLU A 1 73 ? -9.599 -1.982 19.238 1.00 84.38 73 GLU A O 1
AT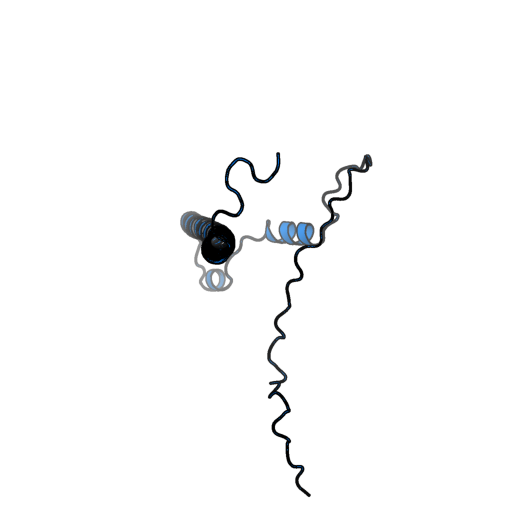OM 589 N N . CYS A 1 74 ? -11.582 -2.577 20.107 1.00 83.56 74 CYS A N 1
ATOM 590 C CA . CYS A 1 74 ? -12.038 -3.312 18.929 1.00 83.56 74 CYS A CA 1
ATOM 591 C C . CYS A 1 74 ? -12.137 -2.387 17.712 1.00 83.56 74 CYS A C 1
ATOM 593 O O . CYS A 1 74 ? -11.679 -2.741 16.625 1.00 83.56 74 CYS A O 1
ATOM 595 N N . LYS A 1 75 ? -12.650 -1.167 17.916 1.00 84.44 75 LYS A N 1
ATOM 596 C CA . LYS A 1 75 ? -12.699 -0.140 16.870 1.00 84.44 75 LYS A CA 1
ATOM 597 C C . LYS A 1 75 ? -11.295 0.253 16.403 1.00 84.44 75 LYS A C 1
ATOM 599 O O . LYS A 1 75 ? -11.019 0.224 15.210 1.00 84.44 75 LYS A O 1
ATOM 604 N N . LYS A 1 76 ? -10.374 0.525 17.336 1.00 88.69 76 LYS A N 1
ATOM 605 C CA . LYS A 1 76 ? -8.970 0.839 17.005 1.00 88.69 76 LYS A CA 1
ATOM 606 C C . LYS A 1 76 ? -8.300 -0.293 16.219 1.00 88.69 76 LYS A C 1
ATOM 608 O O . LYS A 1 76 ? -7.563 -0.030 15.269 1.00 88.69 76 LYS A O 1
ATOM 613 N N . CYS A 1 77 ? -8.553 -1.545 16.589 1.00 89.06 77 CYS A N 1
ATOM 614 C CA . CYS A 1 77 ? -8.042 -2.708 15.867 1.00 89.06 77 CYS A CA 1
ATOM 615 C C . CYS A 1 77 ? -8.558 -2.745 14.418 1.00 89.06 77 CYS A C 1
ATOM 617 O O . CYS A 1 77 ? -7.759 -2.841 13.486 1.00 89.06 77 CYS A O 1
ATOM 619 N N . ALA A 1 78 ? -9.867 -2.568 14.212 1.00 89.50 78 ALA A N 1
ATOM 620 C CA . ALA A 1 78 ? -10.454 -2.515 12.874 1.00 89.50 78 ALA A CA 1
ATOM 621 C C . ALA A 1 78 ? -9.875 -1.356 12.039 1.00 89.50 78 ALA A C 1
ATOM 623 O O . ALA A 1 78 ? -9.395 -1.572 10.925 1.00 89.50 78 ALA A O 1
ATOM 624 N N . ASP A 1 79 ? -9.811 -0.154 12.616 1.00 90.38 79 ASP A N 1
ATOM 625 C CA . ASP A 1 79 ? -9.291 1.039 11.941 1.00 90.38 79 ASP A CA 1
ATOM 626 C C . ASP A 1 79 ? -7.820 0.8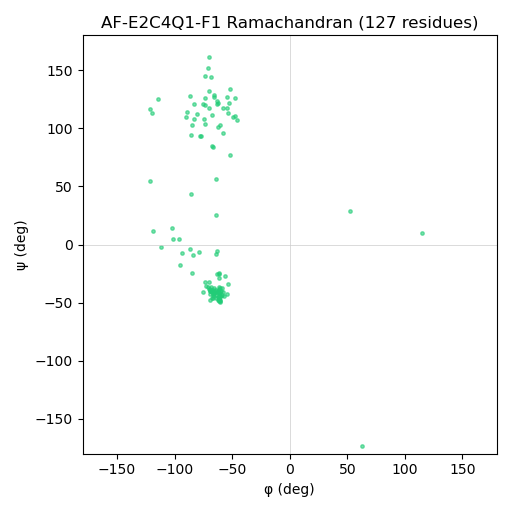78 11.531 1.00 90.38 79 ASP A C 1
ATOM 628 O O . ASP A 1 79 ? -7.408 1.289 10.443 1.00 90.38 79 ASP A O 1
ATOM 632 N N . THR A 1 80 ? -6.988 0.301 12.403 1.00 95.06 80 THR A N 1
ATOM 633 C CA . THR A 1 80 ? -5.566 0.067 12.099 1.00 95.06 80 THR A CA 1
ATOM 634 C C . THR A 1 80 ? -5.384 -0.984 11.011 1.00 95.06 80 THR A C 1
ATOM 636 O O . THR A 1 80 ? -4.552 -0.796 10.117 1.00 95.06 80 THR A O 1
ATOM 639 N N . TYR A 1 81 ? -6.183 -2.053 11.034 1.00 94.94 81 TYR A N 1
ATOM 640 C CA . TYR A 1 81 ? -6.180 -3.065 9.984 1.00 94.94 81 TYR A CA 1
ATOM 641 C C . TYR A 1 81 ? -6.566 -2.467 8.628 1.00 94.94 81 TYR A C 1
ATOM 643 O O . TYR A 1 81 ? -5.850 -2.668 7.643 1.00 94.94 81 TYR A O 1
ATOM 651 N N . ASP A 1 82 ? -7.633 -1.670 8.580 1.00 94.50 82 ASP A N 1
ATOM 652 C CA . ASP A 1 82 ? -8.096 -1.026 7.351 1.00 94.50 82 ASP A CA 1
ATOM 653 C C . ASP A 1 82 ? -7.075 -0.028 6.802 1.00 94.50 82 ASP A C 1
ATOM 655 O O . ASP A 1 82 ? -6.759 -0.067 5.609 1.00 94.50 82 ASP A O 1
ATOM 659 N N . LYS A 1 83 ? -6.464 0.795 7.662 1.00 95.31 83 LYS A N 1
ATOM 660 C CA . LYS A 1 83 ? -5.360 1.688 7.264 1.00 95.31 83 LYS A CA 1
ATOM 661 C C . LYS A 1 83 ? -4.203 0.907 6.643 1.00 95.31 83 LYS A C 1
ATOM 663 O O . LYS A 1 83 ? -3.666 1.308 5.610 1.00 95.31 83 LYS A O 1
ATOM 668 N N . ASN A 1 84 ? -3.824 -0.219 7.243 1.00 96.06 84 ASN A N 1
ATOM 669 C CA . ASN A 1 84 ? -2.752 -1.064 6.721 1.00 96.06 84 ASN A CA 1
ATOM 670 C C . ASN A 1 84 ? -3.146 -1.751 5.406 1.00 96.06 84 ASN A C 1
ATOM 672 O O . ASN A 1 84 ? -2.308 -1.882 4.510 1.00 96.06 84 ASN A O 1
ATOM 676 N N . ARG A 1 85 ? -4.412 -2.159 5.259 1.00 96.50 85 ARG A N 1
ATOM 677 C CA . ARG A 1 85 ? -4.945 -2.729 4.016 1.00 96.50 85 ARG A CA 1
ATOM 678 C C . ARG A 1 85 ? -4.847 -1.728 2.868 1.00 96.50 85 ARG A C 1
ATOM 680 O O . ARG A 1 85 ? -4.336 -2.093 1.812 1.00 96.50 85 ARG A O 1
ATOM 687 N N . VAL A 1 86 ? -5.289 -0.489 3.089 1.00 95.69 86 VAL A N 1
ATOM 688 C CA . VAL A 1 86 ? -5.227 0.583 2.082 1.00 95.69 86 VAL A CA 1
ATOM 689 C C . VAL A 1 86 ? -3.776 0.865 1.691 1.00 95.69 86 VAL A C 1
ATOM 691 O O . VAL A 1 86 ? -3.447 0.786 0.514 1.00 95.69 86 VAL A O 1
ATOM 694 N N . LYS A 1 87 ? -2.868 1.023 2.665 1.00 95.94 87 LYS A N 1
ATOM 695 C CA . LYS A 1 87 ? -1.432 1.217 2.384 1.00 95.94 87 LYS A CA 1
ATOM 696 C C . LYS A 1 87 ? -0.834 0.116 1.501 1.00 95.94 87 LYS A C 1
ATOM 698 O O . LYS A 1 87 ? -0.077 0.412 0.581 1.00 95.94 87 LYS A O 1
ATOM 703 N N . ARG A 1 88 ? -1.171 -1.156 1.754 1.00 94.56 88 ARG A N 1
ATOM 704 C CA . ARG A 1 88 ? -0.710 -2.278 0.912 1.00 94.56 88 ARG A CA 1
ATOM 705 C C . ARG A 1 88 ? -1.282 -2.208 -0.500 1.00 94.56 88 ARG A C 1
ATOM 707 O O . ARG A 1 88 ? -0.601 -2.581 -1.450 1.00 94.56 88 ARG A O 1
ATOM 714 N N . GLN A 1 89 ? -2.536 -1.790 -0.639 1.00 93.81 89 GLN A N 1
ATOM 715 C CA . GLN A 1 89 ? -3.167 -1.629 -1.943 1.00 93.81 89 GLN A CA 1
ATOM 716 C C . GLN A 1 89 ? -2.500 -0.509 -2.749 1.00 93.81 89 GLN A C 1
ATOM 718 O O . GLN A 1 89 ? -2.222 -0.711 -3.930 1.00 93.81 89 GLN A O 1
ATOM 723 N N . ASP A 1 90 ? -2.181 0.612 -2.104 1.00 92.06 90 ASP A N 1
ATOM 724 C CA . ASP A 1 90 ? -1.481 1.737 -2.730 1.00 92.06 90 ASP A CA 1
ATOM 725 C C . ASP A 1 90 ? -0.059 1.359 -3.151 1.00 92.06 90 ASP A C 1
ATOM 727 O O . ASP A 1 90 ? 0.376 1.693 -4.249 1.00 92.06 90 ASP A O 1
ATOM 731 N N . GLN A 1 91 ? 0.659 0.596 -2.324 1.00 90.94 91 GLN A N 1
ATOM 732 C CA . GLN A 1 91 ? 1.973 0.066 -2.703 1.00 90.94 91 GLN A CA 1
ATOM 733 C C . GLN A 1 91 ? 1.873 -0.840 -3.930 1.00 90.94 91 GLN A C 1
ATOM 735 O O . GLN A 1 91 ? 2.572 -0.619 -4.910 1.00 90.94 91 GLN A O 1
ATOM 740 N N . ARG A 1 92 ? 0.940 -1.800 -3.936 1.00 89.94 92 ARG A N 1
ATOM 741 C CA . ARG A 1 92 ? 0.744 -2.705 -5.082 1.00 89.94 92 ARG A CA 1
ATOM 742 C C . ARG A 1 92 ? 0.390 -1.965 -6.368 1.00 89.94 92 ARG A C 1
ATOM 744 O O . ARG A 1 92 ? 0.854 -2.358 -7.432 1.00 89.94 92 ARG A O 1
ATOM 751 N N . SER A 1 93 ? -0.441 -0.926 -6.292 1.00 86.38 93 SER A N 1
ATOM 752 C CA . SER A 1 93 ? -0.809 -0.142 -7.476 1.00 86.38 93 SER A CA 1
ATOM 753 C C . SER A 1 93 ? 0.377 0.672 -8.007 1.00 86.38 93 SER A C 1
ATOM 755 O O . SER A 1 93 ? 0.581 0.742 -9.224 1.00 86.38 93 SER A O 1
ATOM 757 N N . GLN A 1 94 ? 1.199 1.228 -7.112 1.00 85.94 94 GLN A N 1
ATOM 758 C CA . GLN A 1 94 ? 2.434 1.916 -7.477 1.00 85.94 94 GLN A CA 1
ATOM 759 C C . GLN A 1 94 ? 3.469 0.959 -8.066 1.00 85.94 94 GLN A C 1
ATOM 761 O O . GLN A 1 94 ? 4.053 1.275 -9.099 1.00 85.94 94 GLN A O 1
ATOM 766 N N . ASP A 1 95 ? 3.684 -0.196 -7.445 1.00 83.69 95 ASP A N 1
ATOM 767 C CA . ASP A 1 95 ? 4.679 -1.173 -7.883 1.00 83.69 95 ASP A CA 1
ATOM 768 C C . ASP A 1 95 ? 4.299 -1.770 -9.237 1.00 83.69 95 ASP A C 1
ATOM 770 O O . ASP A 1 95 ? 5.132 -1.774 -10.134 1.00 83.69 95 ASP A O 1
ATOM 774 N N . ALA A 1 96 ? 3.024 -2.113 -9.453 1.00 86.00 96 ALA A N 1
ATOM 775 C CA . ALA A 1 96 ? 2.539 -2.536 -10.768 1.00 86.00 96 ALA A CA 1
ATOM 776 C C . ALA A 1 96 ? 2.758 -1.456 -11.846 1.00 86.00 96 ALA A C 1
ATOM 778 O O . ALA A 1 96 ? 3.098 -1.760 -12.989 1.00 86.00 96 ALA A O 1
ATOM 779 N N . SER A 1 97 ? 2.595 -0.178 -11.487 1.00 83.81 97 SER A N 1
ATOM 780 C CA . SER A 1 97 ? 2.849 0.938 -12.407 1.00 83.81 97 SER A CA 1
ATOM 781 C C . SER A 1 97 ? 4.341 1.128 -12.691 1.00 83.81 97 SER A C 1
ATOM 783 O O . SER A 1 97 ? 4.710 1.483 -13.810 1.00 83.81 97 SER A O 1
ATOM 785 N N . LYS A 1 98 ? 5.207 0.915 -11.693 1.00 86.50 98 LYS A N 1
ATOM 786 C CA . LYS A 1 98 ? 6.666 0.981 -11.852 1.00 86.50 98 LYS A CA 1
ATOM 787 C C . LYS A 1 98 ? 7.171 -0.176 -12.701 1.00 86.50 98 LYS A C 1
ATOM 789 O O . LYS A 1 98 ? 7.898 0.086 -13.646 1.00 86.50 98 LYS A O 1
ATOM 794 N N . GLU A 1 99 ? 6.733 -1.397 -12.413 1.00 82.81 99 GLU A N 1
ATOM 795 C CA . GLU A 1 99 ? 7.093 -2.611 -13.148 1.00 82.81 99 GLU A CA 1
ATOM 796 C C . GLU A 1 99 ? 6.708 -2.503 -14.630 1.00 82.81 99 GLU A C 1
ATOM 798 O O . GLU A 1 99 ? 7.513 -2.788 -15.510 1.00 82.81 99 GLU A O 1
ATOM 803 N N . ALA A 1 100 ? 5.512 -1.984 -14.930 1.00 83.38 100 ALA A N 1
ATOM 804 C CA . ALA A 1 100 ? 5.106 -1.737 -16.312 1.00 83.38 100 ALA A CA 1
ATOM 805 C C . ALA A 1 100 ? 6.009 -0.706 -17.016 1.00 83.38 100 ALA A C 1
ATOM 807 O O . ALA A 1 100 ? 6.354 -0.878 -18.183 1.00 83.38 100 ALA A O 1
ATOM 808 N N . ARG A 1 101 ? 6.419 0.361 -16.313 1.00 84.06 101 ARG A N 1
ATOM 809 C CA . ARG A 1 101 ? 7.338 1.372 -16.865 1.00 84.06 101 ARG A CA 1
ATOM 810 C C . ARG A 1 101 ? 8.751 0.827 -17.054 1.00 84.06 101 ARG A C 1
ATOM 812 O O . ARG A 1 101 ? 9.387 1.170 -18.047 1.00 84.06 101 ARG A O 1
ATOM 819 N N . THR A 1 102 ? 9.257 0.021 -16.120 1.00 88.25 102 THR A N 1
ATOM 820 C CA . THR A 1 102 ? 10.588 -0.589 -16.241 1.00 88.25 102 THR A CA 1
ATOM 821 C C . THR A 1 102 ? 10.611 -1.593 -17.383 1.00 88.25 102 THR A C 1
ATOM 823 O O . THR A 1 102 ? 11.497 -1.490 -18.219 1.00 88.25 102 THR A O 1
ATOM 826 N N . ALA A 1 103 ? 9.589 -2.445 -17.511 1.00 89.81 103 ALA A N 1
ATOM 827 C CA . ALA A 1 103 ? 9.475 -3.398 -18.615 1.00 89.81 103 ALA A CA 1
ATOM 828 C C . ALA A 1 103 ? 9.440 -2.702 -19.987 1.00 89.81 103 ALA A C 1
ATOM 830 O O . ALA A 1 103 ? 10.158 -3.101 -20.896 1.00 89.81 103 ALA A O 1
ATOM 831 N N . GLN A 1 104 ? 8.674 -1.612 -20.128 1.00 88.31 104 GLN A N 1
ATOM 832 C CA . GLN A 1 104 ? 8.669 -0.817 -21.366 1.00 88.31 104 GLN A CA 1
ATOM 833 C C . GLN A 1 104 ? 10.040 -0.206 -21.674 1.00 88.31 104 GLN A C 1
ATOM 835 O O . GLN A 1 104 ? 10.464 -0.158 -22.826 1.00 88.31 104 GLN A O 1
ATOM 840 N N . LYS A 1 105 ? 10.743 0.288 -20.649 1.00 93.06 105 LYS A N 1
ATOM 841 C CA . LYS A 1 105 ? 12.080 0.861 -20.822 1.00 93.06 105 LYS A CA 1
ATOM 842 C C . LYS A 1 105 ? 13.102 -0.207 -21.219 1.00 93.06 105 LYS A C 1
ATOM 844 O O . LYS A 1 105 ? 13.950 0.072 -22.057 1.00 93.06 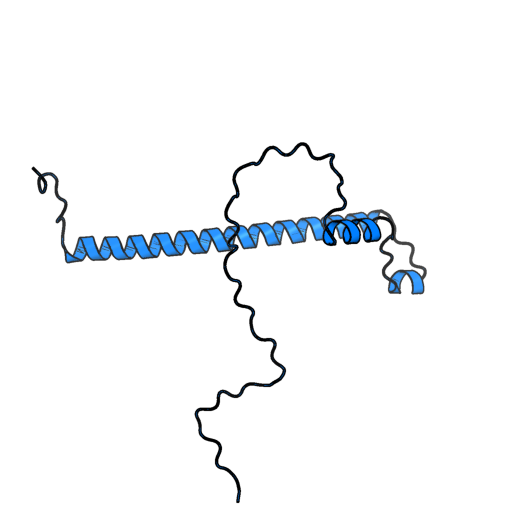105 LYS A O 1
ATOM 849 N N . GLU A 1 106 ? 13.017 -1.392 -20.625 1.00 91.88 106 GLU A N 1
ATOM 850 C CA . GLU A 1 106 ? 13.865 -2.543 -20.944 1.00 91.88 106 GLU A CA 1
ATOM 851 C C . GLU A 1 106 ? 13.609 -3.054 -22.366 1.00 91.88 106 GLU A C 1
ATOM 853 O O . GLU A 1 106 ? 14.564 -3.297 -23.094 1.00 91.88 106 GLU A O 1
ATOM 858 N N . GLU A 1 107 ? 12.348 -3.134 -22.801 1.00 90.25 107 GLU A N 1
ATOM 859 C CA . GLU A 1 107 ? 11.997 -3.511 -24.176 1.00 90.25 107 GLU A CA 1
ATOM 860 C C . GLU A 1 107 ? 12.567 -2.516 -25.196 1.00 90.25 107 GLU A C 1
ATOM 862 O O . GLU A 1 107 ? 13.208 -2.921 -26.164 1.00 90.25 107 GLU A O 1
ATOM 867 N N . ASN A 1 108 ? 12.408 -1.213 -24.948 1.00 88.56 108 ASN A N 1
ATOM 868 C CA . ASN A 1 108 ? 12.979 -0.180 -25.813 1.00 88.56 108 ASN A CA 1
ATOM 869 C C . ASN A 1 108 ? 14.516 -0.217 -25.825 1.00 88.56 108 ASN A C 1
ATOM 871 O O . ASN A 1 108 ? 15.119 -0.008 -26.873 1.00 88.56 108 ASN A O 1
ATOM 875 N N . ALA A 1 109 ? 15.155 -0.470 -24.678 1.00 91.00 109 ALA A N 1
ATOM 876 C CA . ALA A 1 109 ? 16.609 -0.603 -24.598 1.00 91.00 109 ALA A CA 1
ATOM 877 C C . ALA A 1 109 ? 17.100 -1.811 -25.405 1.00 91.00 109 ALA A C 1
ATOM 879 O O . ALA A 1 109 ? 18.004 -1.660 -26.215 1.00 91.00 109 ALA A O 1
ATOM 880 N N . ALA A 1 110 ? 16.442 -2.965 -25.271 1.00 89.94 110 ALA A N 1
ATOM 881 C CA . ALA A 1 110 ? 16.773 -4.153 -26.049 1.00 89.94 110 ALA A CA 1
ATOM 882 C C . ALA A 1 110 ? 16.590 -3.926 -27.559 1.00 89.94 110 ALA A C 1
ATOM 884 O O . ALA A 1 110 ? 17.410 -4.383 -28.347 1.00 89.94 110 ALA A O 1
ATOM 885 N N . GLN A 1 111 ? 15.549 -3.195 -27.976 1.00 86.75 111 GLN A N 1
ATOM 886 C CA . GLN A 1 111 ? 15.379 -2.816 -29.384 1.00 86.75 111 GLN A CA 1
ATOM 887 C C . GLN A 1 111 ? 16.530 -1.929 -29.871 1.00 86.75 111 GLN A C 1
ATOM 889 O O . GLN A 1 111 ? 17.069 -2.178 -30.944 1.00 86.75 111 GLN A O 1
ATOM 894 N N . LEU A 1 112 ? 16.925 -0.920 -29.088 1.00 84.62 112 LEU A N 1
ATOM 895 C CA . LEU A 1 112 ? 18.059 -0.053 -29.421 1.00 84.62 112 LEU A CA 1
ATOM 896 C C . LEU A 1 112 ? 19.377 -0.829 -29.507 1.00 84.62 112 LEU A C 1
ATOM 898 O O . LEU A 1 112 ? 20.145 -0.583 -30.432 1.00 84.62 112 LEU A O 1
ATOM 902 N N . ASP A 1 113 ? 19.621 -1.771 -28.594 1.00 83.88 113 ASP A N 1
ATOM 903 C CA . ASP A 1 113 ? 20.817 -2.620 -28.620 1.00 83.88 113 ASP A CA 1
ATOM 904 C C . ASP A 1 113 ? 20.880 -3.439 -29.920 1.00 83.88 113 ASP A C 1
ATOM 906 O O . ASP A 1 113 ? 21.913 -3.454 -30.585 1.00 83.88 113 ASP A O 1
ATOM 910 N N . VAL A 1 114 ? 19.754 -4.026 -30.348 1.00 84.12 114 VAL A N 1
ATOM 911 C CA . VAL A 1 114 ? 19.652 -4.750 -31.630 1.00 84.12 114 VAL A CA 1
ATOM 912 C C . VAL A 1 114 ? 19.933 -3.824 -32.816 1.00 84.12 114 VAL A C 1
ATOM 914 O O . VAL A 1 114 ? 20.701 -4.193 -33.698 1.00 84.12 114 VAL A O 1
ATOM 917 N N . PHE A 1 115 ? 19.382 -2.605 -32.833 1.00 80.12 115 PHE A N 1
ATOM 918 C CA . PHE A 1 115 ? 19.677 -1.632 -33.894 1.00 80.12 115 PHE A CA 1
ATOM 919 C C . PHE A 1 115 ? 21.166 -1.264 -33.952 1.00 80.12 115 PHE A C 1
ATOM 921 O O . PHE A 1 115 ? 21.734 -1.173 -35.038 1.00 80.12 115 PHE A O 1
ATOM 928 N N . ILE A 1 116 ? 21.815 -1.078 -32.799 1.00 78.00 116 ILE A N 1
ATOM 929 C CA . ILE A 1 116 ? 23.252 -0.773 -32.722 1.00 78.00 116 ILE A CA 1
ATOM 930 C C . ILE A 1 116 ? 24.093 -1.952 -33.233 1.00 78.00 116 ILE A C 1
ATOM 932 O O . ILE A 1 116 ? 25.101 -1.739 -33.908 1.00 78.00 116 ILE A O 1
ATOM 936 N N . GLU A 1 117 ? 23.701 -3.188 -32.916 1.00 75.56 117 GLU A N 1
ATOM 937 C CA . GLU A 1 117 ? 24.375 -4.398 -33.398 1.00 75.56 117 GLU A CA 1
ATOM 938 C C . GLU A 1 117 ? 24.183 -4.616 -34.909 1.00 75.56 117 GLU A C 1
ATOM 940 O O . GLU A 1 117 ? 25.146 -4.955 -35.600 1.00 75.56 117 GLU A O 1
ATOM 945 N N . GLU A 1 118 ? 22.968 -4.409 -35.428 1.00 71.25 118 GLU A N 1
ATOM 946 C CA . GLU A 1 118 ? 22.614 -4.643 -36.836 1.00 71.25 118 GLU A CA 1
ATOM 947 C C . GLU A 1 118 ? 23.155 -3.562 -37.782 1.00 71.25 118 GLU A C 1
ATOM 949 O O . GLU A 1 118 ? 23.650 -3.886 -38.865 1.00 71.25 118 GLU A O 1
ATOM 954 N N . GLU A 1 119 ? 23.097 -2.286 -37.395 1.00 69.00 119 GLU A N 1
ATOM 955 C CA . GLU A 1 119 ? 23.564 -1.167 -38.229 1.00 69.00 119 GLU A CA 1
ATOM 956 C C . GLU A 1 119 ? 25.025 -0.768 -37.937 1.00 69.00 119 GLU A C 1
ATOM 958 O O . GLU A 1 119 ? 25.621 0.025 -38.673 1.00 69.00 119 GLU A O 1
ATOM 963 N N . GLY A 1 120 ? 25.640 -1.343 -36.895 1.00 67.62 120 GLY A N 1
ATOM 964 C CA . GLY A 1 120 ? 26.952 -0.928 -36.394 1.00 67.62 120 GLY A CA 1
ATOM 965 C C . GLY A 1 120 ? 26.935 0.520 -35.883 1.00 67.62 120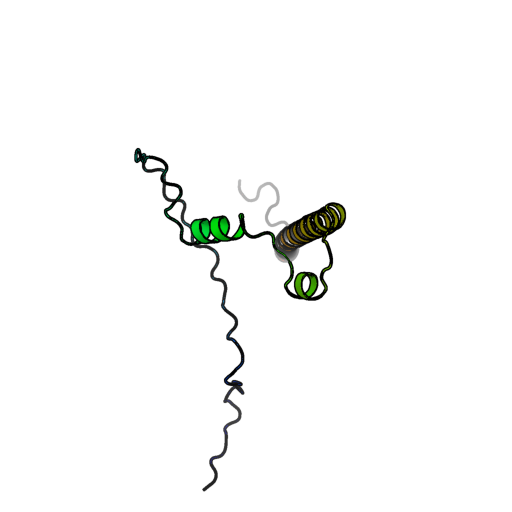 GLY A C 1
ATOM 966 O O . GLY A 1 120 ? 25.890 1.153 -35.815 1.00 67.62 120 GLY A O 1
ATOM 967 N N . LEU A 1 121 ? 28.096 1.087 -35.522 1.00 62.59 121 LEU A N 1
ATOM 968 C CA . LEU A 1 121 ? 28.260 2.499 -35.110 1.00 62.59 121 LEU A CA 1
ATOM 969 C C . LEU A 1 121 ? 27.937 3.503 -36.250 1.00 62.59 121 LEU A C 1
ATOM 971 O O . LEU A 1 121 ? 28.758 4.355 -36.590 1.00 62.59 121 LEU A O 1
ATOM 975 N N . LEU A 1 122 ? 26.740 3.457 -36.838 1.00 57.62 122 LEU A N 1
ATOM 976 C CA . LEU A 1 122 ? 26.246 4.405 -37.839 1.00 57.62 122 LEU A CA 1
ATOM 977 C C . LEU A 1 122 ? 26.110 5.834 -37.275 1.00 57.62 122 LEU A C 1
ATOM 979 O O . LEU A 1 122 ? 25.868 6.777 -38.018 1.00 57.62 122 LEU A O 1
ATOM 983 N N . TYR A 1 123 ? 26.334 6.012 -35.969 1.00 63.00 123 TYR A N 1
ATOM 984 C CA . TYR A 1 123 ? 26.454 7.300 -35.286 1.00 63.00 123 TYR A CA 1
ATOM 985 C C . TYR A 1 123 ? 27.813 7.438 -34.578 1.00 63.00 123 TYR A C 1
ATOM 987 O O . TYR A 1 123 ? 27.898 7.682 -33.375 1.00 63.00 123 TYR A O 1
ATOM 995 N N . GLY A 1 124 ? 28.903 7.260 -35.326 1.00 66.12 124 GLY A N 1
ATOM 996 C CA . GLY A 1 124 ? 30.227 7.734 -34.924 1.00 66.12 124 GLY A CA 1
ATOM 997 C C . GLY A 1 124 ? 30.329 9.270 -34.999 1.00 66.12 124 GLY A C 1
ATOM 998 O O . GLY A 1 124 ? 29.631 9.896 -35.802 1.00 66.12 124 GLY A O 1
ATOM 999 N N . PRO A 1 125 ? 31.185 9.910 -34.182 1.00 63.88 125 PRO A N 1
ATOM 1000 C CA . PRO A 1 125 ? 31.424 11.348 -34.285 1.00 63.88 125 PRO A CA 1
ATOM 1001 C C . PRO A 1 125 ? 31.931 11.699 -35.697 1.00 63.88 125 PRO A C 1
ATOM 1003 O O . PRO A 1 125 ? 32.989 11.222 -36.102 1.00 63.88 125 PRO A O 1
ATOM 1006 N N . GLY A 1 126 ? 31.165 12.516 -36.433 1.00 64.75 126 GLY A N 1
ATOM 1007 C CA . GLY A 1 126 ? 31.516 13.006 -37.777 1.00 64.75 126 GLY A CA 1
ATOM 1008 C C . GLY A 1 126 ? 30.627 12.545 -38.942 1.00 64.75 126 GLY A C 1
ATOM 1009 O O . GLY A 1 126 ? 30.991 12.771 -40.084 1.00 64.75 126 GLY A O 1
ATOM 1010 N N . ILE A 1 127 ? 29.478 11.902 -38.703 1.00 62.62 127 ILE A N 1
ATOM 1011 C CA . ILE A 1 127 ? 28.567 11.467 -39.792 1.00 62.62 127 ILE A CA 1
ATOM 1012 C C . ILE A 1 127 ? 27.615 12.594 -40.256 1.00 62.62 127 ILE A C 1
ATOM 1014 O O . ILE A 1 127 ? 26.951 12.468 -41.281 1.00 62.62 127 ILE A O 1
ATOM 1018 N N . ALA A 1 128 ? 27.577 13.718 -39.532 1.00 63.50 128 ALA A N 1
ATOM 1019 C CA . ALA A 1 128 ? 26.703 14.861 -39.809 1.00 63.50 128 ALA A CA 1
ATOM 1020 C C . ALA A 1 128 ? 27.438 16.186 -40.122 1.00 63.50 128 ALA A C 1
ATOM 1022 O O . ALA A 1 128 ? 26.764 17.212 -40.171 1.00 63.50 128 ALA A O 1
ATOM 1023 N N . ASP A 1 129 ? 28.760 16.167 -40.345 1.00 55.03 129 ASP A N 1
ATOM 1024 C CA . ASP A 1 129 ? 29.573 17.334 -40.755 1.00 55.03 129 ASP A CA 1
ATOM 1025 C C . ASP A 1 129 ? 30.370 17.045 -42.039 1.00 55.03 129 ASP A C 1
ATOM 1027 O O . ASP A 1 129 ? 30.965 15.945 -42.128 1.00 55.03 129 ASP A O 1
#

Sequence (129 aa):
MMRKVTKDEPNRRPNRPRRRRFESNQFSSVPNVEVDEEVNEETSASAKKLKASAEDVIVNPIMNDLELQIGPECKKCADTYDKNRVKRQDQRSQDASKEARTAQKEENAAQLDVFIEEEGLLYGPGIAD

Organism: Harpegnathos saltator (NCBI:txid610380)

Mean predicted aligned error: 20.57 Å

Solvent-accessible surface area (backbone atoms only — not comparable to full-atom values): 8576 Å² total; per-residue (Å²): 137,84,83,82,82,66,94,80,65,78,85,70,62,88,84,60,81,76,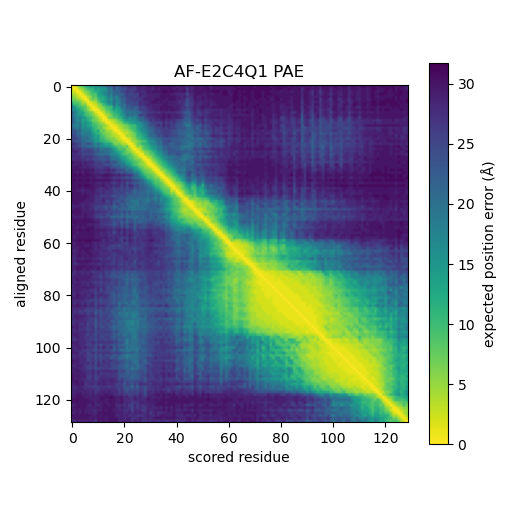81,77,79,80,73,77,86,81,77,73,84,75,79,88,74,93,67,97,65,82,87,68,90,70,84,43,76,66,57,58,56,54,58,68,58,69,77,53,78,88,65,56,66,71,40,61,78,64,72,56,81,82,50,76,64,59,53,51,52,53,54,52,50,51,53,52,52,51,53,52,50,55,50,52,55,50,50,55,54,48,52,54,51,50,51,53,51,50,53,53,47,54,52,50,53,50,50,45,68,74,62,41,78,77,79,48,96,67,79,88,113

pLDDT: mean 70.22, std 15.49, range [44.81, 96.5]

Radius of gyration: 29.0 Å; Cα contacts (8 Å, |Δi|>4): 13; chains: 1; bounding box: 66×66×64 Å

Foldseek 3Di:
DDDDDDPPPDPPPVPDPDPDDPDPDPPDPDPDDDDPDDDPVPPDPVVVVVVVVPPDPPDPVVCVVVVNDDDPVNVVVVVVVVVVVVVVVVVVVVVVVVVVVVVVVVVVVVVVVVVCVVVPPCPDPPNVD